Protein AF-A0A3S0DVE3-F1 (afdb_monomer)

pLDDT: mean 93.87, std 5.0, range [63.94, 97.94]

Sequence (75 aa):
MSTTTVRLDDDDEAILDELAPRYGGRSSAIRHALRELAVTHHRQDALRSFLTAWGASDGPPDEATVAAMADRYGL

Nearest PDB structures (foldseek):
  7vp2-assembly1_B  TM=7.194E-01  e=4.579E+00  Arabidopsis thaliana

Mean predicted aligned error: 6.21 Å

Structure (mmCIF, N/CA/C/O backbone):
data_AF-A0A3S0DVE3-F1
#
_entry.id   AF-A0A3S0DVE3-F1
#
loop_
_atom_site.group_PDB
_atom_site.id
_atom_site.type_symbol
_atom_site.label_atom_id
_atom_site.label_alt_id
_atom_site.label_comp_id
_atom_site.label_asym_id
_atom_site.label_entity_id
_atom_site.label_seq_id
_atom_site.pdbx_PDB_ins_code
_atom_site.Cartn_x
_atom_site.Cartn_y
_atom_site.Cartn_z
_atom_site.occupancy
_atom_site.B_iso_or_equiv
_atom_site.auth_seq_id
_atom_site.auth_comp_id
_atom_site.auth_asym_id
_atom_site.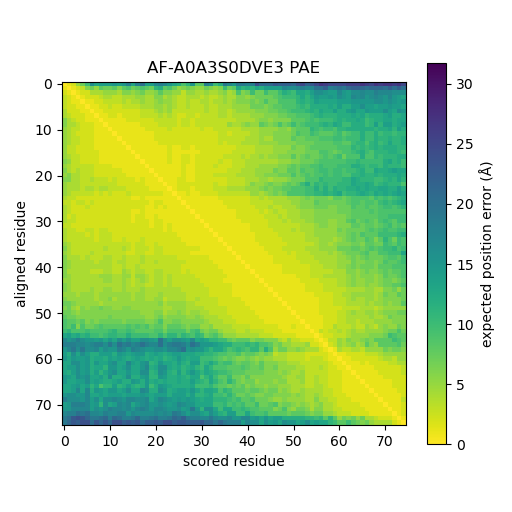auth_atom_id
_atom_site.pdbx_PDB_model_num
ATOM 1 N N . MET A 1 1 ? -4.583 -18.519 18.737 1.00 63.94 1 MET A N 1
ATOM 2 C CA . MET A 1 1 ? -4.472 -17.064 18.502 1.00 63.94 1 MET A CA 1
ATOM 3 C C . MET A 1 1 ? -3.348 -16.551 19.373 1.00 63.94 1 MET A C 1
ATOM 5 O O . MET A 1 1 ? -3.351 -16.875 20.552 1.00 63.94 1 MET A O 1
ATOM 9 N N . SER A 1 2 ? -2.404 -15.812 18.798 1.00 83.75 2 SER A N 1
ATOM 10 C CA . SER A 1 2 ? -1.332 -15.160 19.555 1.00 83.75 2 SER A CA 1
ATOM 11 C C . SER A 1 2 ? -1.661 -13.680 19.710 1.00 83.75 2 SER A C 1
ATOM 13 O O . SER A 1 2 ? -2.178 -13.068 18.775 1.00 83.75 2 SER A O 1
ATOM 15 N N . THR A 1 3 ? -1.385 -13.126 20.886 1.00 87.50 3 THR A N 1
ATOM 16 C CA . THR A 1 3 ? -1.566 -11.700 21.169 1.00 87.50 3 THR A CA 1
ATOM 17 C C . THR A 1 3 ? -0.250 -10.976 20.926 1.00 87.50 3 THR A C 1
ATOM 19 O O . THR A 1 3 ? 0.792 -11.409 21.412 1.00 87.50 3 THR A O 1
ATOM 22 N N . THR A 1 4 ? -0.307 -9.866 20.195 1.00 86.62 4 THR A N 1
ATOM 23 C CA . THR A 1 4 ? 0.821 -8.952 20.000 1.00 86.62 4 THR A CA 1
ATOM 24 C C . THR A 1 4 ? 0.438 -7.602 20.583 1.00 86.62 4 THR A C 1
ATOM 26 O O . THR A 1 4 ? -0.608 -7.058 20.231 1.00 86.62 4 THR A O 1
ATOM 29 N N . THR A 1 5 ? 1.281 -7.074 21.467 1.00 89.88 5 THR A N 1
ATOM 30 C CA . THR A 1 5 ? 1.114 -5.745 22.062 1.00 89.88 5 THR A CA 1
ATOM 31 C C . THR A 1 5 ? 2.092 -4.791 21.398 1.00 89.88 5 THR A C 1
ATOM 33 O O . THR A 1 5 ? 3.283 -5.089 21.317 1.00 89.88 5 THR A O 1
ATOM 36 N N . VAL A 1 6 ? 1.591 -3.652 20.928 1.00 87.81 6 VAL A N 1
ATOM 37 C CA . VAL A 1 6 ? 2.378 -2.603 20.272 1.00 87.81 6 VAL A CA 1
ATOM 38 C C . VAL A 1 6 ? 2.187 -1.316 21.066 1.00 87.81 6 VAL A C 1
ATOM 40 O O . VAL A 1 6 ? 1.081 -1.049 21.535 1.00 87.81 6 VAL A O 1
ATOM 43 N N . ARG A 1 7 ? 3.265 -0.554 21.263 1.00 93.75 7 ARG A N 1
ATOM 44 C CA . ARG A 1 7 ? 3.187 0.793 21.837 1.00 93.75 7 ARG A CA 1
ATOM 45 C C . ARG A 1 7 ? 2.970 1.768 20.689 1.00 93.75 7 ARG A C 1
ATOM 47 O O . ARG A 1 7 ? 3.745 1.724 19.739 1.00 93.75 7 ARG A O 1
ATOM 54 N N . LEU A 1 8 ? 1.933 2.583 20.801 1.00 94.50 8 LEU A N 1
ATOM 55 C CA . LEU A 1 8 ? 1.627 3.668 19.879 1.00 94.50 8 LEU A CA 1
ATOM 56 C C . LEU A 1 8 ? 1.902 4.986 20.598 1.00 94.50 8 LEU A C 1
ATOM 58 O O . LEU A 1 8 ? 1.807 5.040 21.830 1.00 94.50 8 LEU A O 1
ATOM 62 N N . ASP A 1 9 ? 2.299 5.997 19.842 1.00 97.56 9 ASP A N 1
ATOM 63 C CA . ASP A 1 9 ? 2.219 7.374 20.309 1.00 97.56 9 ASP A CA 1
ATOM 64 C C . ASP A 1 9 ? 0.792 7.917 20.119 1.00 97.56 9 ASP A C 1
ATOM 66 O O . ASP A 1 9 ? -0.093 7.222 19.611 1.00 97.56 9 ASP A O 1
ATOM 70 N N . ASP A 1 10 ? 0.563 9.143 20.589 1.00 97.75 10 ASP A N 1
ATOM 71 C CA . ASP A 1 10 ? -0.767 9.757 20.591 1.00 97.75 10 ASP A CA 1
ATOM 72 C C . ASP A 1 10 ? -1.311 9.957 19.161 1.00 97.75 10 ASP A C 1
ATOM 74 O O . ASP A 1 10 ? -2.518 9.836 18.935 1.00 97.75 10 ASP A O 1
ATOM 78 N N . ASP A 1 11 ? -0.428 10.216 18.189 1.00 97.75 11 ASP A N 1
ATOM 79 C CA . ASP A 1 11 ? -0.798 10.422 16.786 1.00 97.75 11 ASP A CA 1
ATOM 80 C C . ASP A 1 11 ? -1.206 9.091 16.132 1.00 97.75 11 ASP A C 1
ATOM 82 O O . ASP A 1 11 ? -2.264 8.996 15.501 1.00 97.75 11 ASP A O 1
ATOM 86 N N . ASP A 1 12 ? -0.417 8.033 16.331 1.00 96.31 12 ASP A N 1
ATOM 87 C CA . ASP A 1 12 ? -0.731 6.685 15.856 1.00 96.31 12 ASP A CA 1
ATOM 88 C C . ASP A 1 12 ? -2.012 6.129 16.504 1.00 96.31 12 ASP A C 1
ATOM 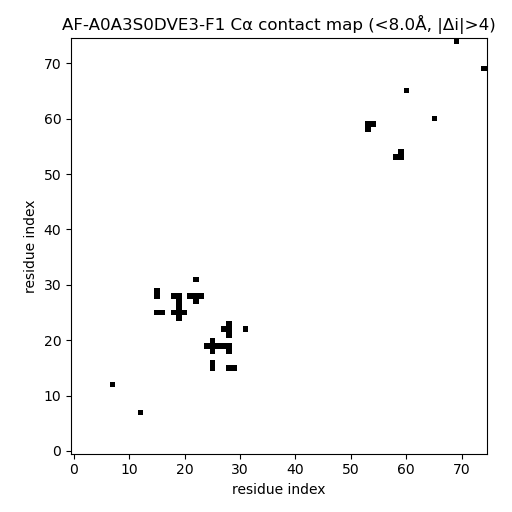90 O O . ASP A 1 12 ? -2.801 5.439 15.843 1.00 96.31 12 ASP A O 1
ATOM 94 N N . GLU A 1 13 ? -2.251 6.418 17.789 1.00 96.19 13 GLU A N 1
ATOM 95 C CA . GLU A 1 13 ? -3.489 6.031 18.472 1.00 96.19 13 GLU A CA 1
ATOM 96 C C . GLU A 1 13 ? -4.704 6.754 17.873 1.00 96.19 13 GLU A C 1
ATOM 98 O O . GLU A 1 13 ? -5.719 6.109 17.591 1.00 96.19 13 GLU A O 1
ATOM 103 N N . ALA A 1 14 ? -4.587 8.053 17.581 1.00 97.31 14 ALA A N 1
ATOM 104 C CA . ALA A 1 14 ? -5.643 8.821 16.924 1.00 97.31 14 ALA A CA 1
ATOM 105 C C . ALA A 1 14 ? -5.967 8.284 15.518 1.00 97.31 14 ALA A C 1
ATOM 107 O O . ALA A 1 14 ? -7.140 8.121 15.169 1.00 97.31 14 ALA A O 1
ATOM 108 N N . ILE A 1 15 ? -4.945 7.934 14.731 1.00 96.62 15 ILE A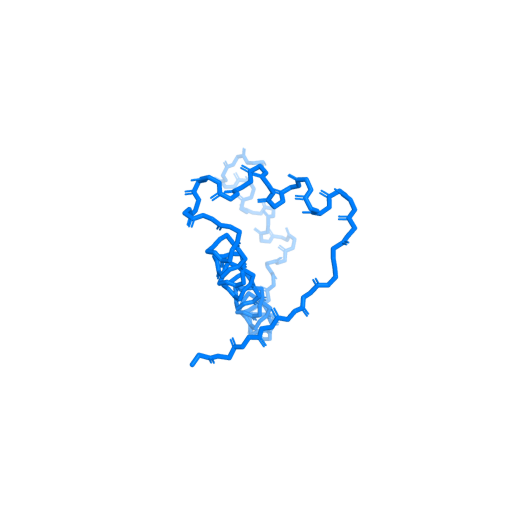 N 1
ATOM 109 C CA . ILE A 1 15 ? -5.122 7.312 13.409 1.00 96.62 15 ILE A CA 1
ATOM 110 C C . ILE A 1 15 ? -5.821 5.956 13.544 1.00 96.62 15 ILE A C 1
ATOM 112 O O . ILE A 1 15 ? -6.743 5.634 12.788 1.00 96.62 15 ILE A O 1
ATOM 116 N N . LEU A 1 16 ? -5.408 5.133 14.510 1.00 96.12 16 LEU A N 1
ATOM 117 C CA . LEU A 1 16 ? -6.033 3.835 14.736 1.00 96.12 16 LEU A CA 1
ATOM 118 C C . LEU A 1 16 ? -7.511 3.978 15.128 1.00 96.12 16 LEU A C 1
ATOM 120 O O . LEU A 1 16 ? -8.335 3.165 14.697 1.00 96.12 16 LEU A O 1
ATOM 124 N N . ASP A 1 17 ? -7.850 5.005 15.901 1.00 97.00 17 ASP A N 1
ATOM 125 C CA . ASP A 1 17 ? -9.219 5.314 16.313 1.00 97.00 17 ASP A CA 1
ATOM 126 C C . ASP A 1 17 ? -10.091 5.802 15.169 1.00 97.00 17 ASP A C 1
ATOM 128 O O . ASP A 1 17 ? -11.245 5.379 15.059 1.00 97.00 17 ASP A O 1
ATOM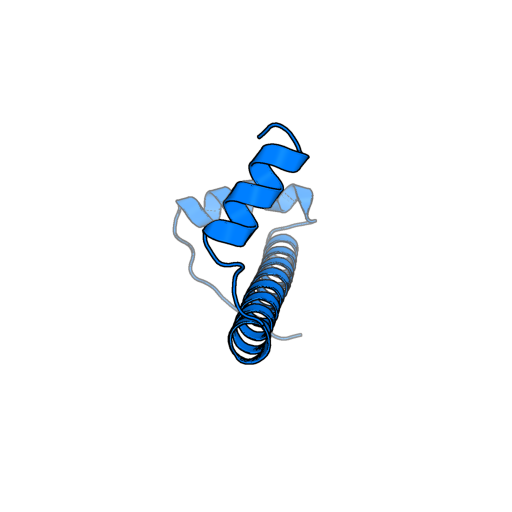 132 N N . GLU A 1 18 ? -9.532 6.607 14.271 1.00 97.38 18 GLU A N 1
ATOM 133 C CA . GLU A 1 18 ? -10.202 7.009 13.038 1.00 97.38 18 GLU A CA 1
ATOM 134 C C . GLU A 1 18 ? -10.507 5.795 12.143 1.00 97.38 18 GLU A C 1
ATOM 136 O O . GLU A 1 18 ? -11.604 5.665 11.592 1.00 97.38 18 GLU A O 1
ATOM 141 N N . LEU A 1 19 ? -9.555 4.865 12.012 1.00 96.00 19 LEU A N 1
ATOM 142 C CA . LEU A 1 19 ? -9.685 3.711 11.119 1.00 96.00 19 LEU A CA 1
ATOM 143 C C . LEU A 1 19 ? -10.529 2.577 11.716 1.00 96.00 19 LEU A C 1
ATOM 145 O O . LEU A 1 19 ? -11.199 1.850 10.976 1.00 96.00 19 LEU A O 1
ATOM 149 N N . ALA A 1 20 ? -10.518 2.395 13.037 1.00 96.69 20 ALA A N 1
ATOM 150 C CA . ALA A 1 20 ? -11.161 1.269 13.711 1.00 96.69 20 ALA A CA 1
ATOM 151 C C . ALA A 1 20 ? -12.634 1.036 13.302 1.00 96.69 20 ALA A C 1
ATOM 153 O O . ALA A 1 20 ? -12.963 -0.116 12.992 1.00 96.69 20 ALA A O 1
ATOM 154 N N . PRO A 1 21 ? -13.521 2.051 13.220 1.00 97.69 21 PRO A N 1
ATOM 155 C CA . PRO A 1 21 ? -14.916 1.855 12.821 1.00 97.69 21 PRO A CA 1
ATOM 156 C C . PRO A 1 21 ? -15.066 1.231 11.431 1.00 97.69 21 PRO A C 1
ATOM 158 O O . PRO A 1 21 ? -15.938 0.390 11.220 1.00 97.69 21 PRO A O 1
ATOM 161 N N . ARG A 1 22 ? -14.180 1.581 10.491 1.00 96.75 22 ARG A N 1
ATOM 162 C CA . ARG A 1 22 ? -14.229 1.093 9.106 1.00 96.75 22 ARG A CA 1
ATOM 163 C C . ARG A 1 22 ? -13.880 -0.389 8.985 1.00 96.75 22 ARG A C 1
ATOM 165 O O . ARG A 1 22 ? -14.366 -1.058 8.077 1.00 96.75 22 ARG A O 1
ATOM 172 N N . TYR A 1 23 ? -13.052 -0.903 9.890 1.00 95.44 23 TYR A N 1
ATOM 173 C CA . TYR A 1 23 ? -12.529 -2.269 9.819 1.00 95.44 23 TYR A CA 1
ATOM 174 C C . TYR A 1 23 ? -13.122 -3.214 10.871 1.00 95.44 23 TYR A C 1
ATOM 176 O O . TYR A 1 23 ? -12.700 -4.368 10.950 1.00 95.44 23 TYR A O 1
ATOM 184 N N . GLY A 1 24 ? -14.101 -2.771 11.665 1.00 94.69 24 GLY A N 1
ATOM 185 C CA . GLY A 1 24 ? -14.718 -3.589 12.718 1.00 94.69 24 GLY A CA 1
ATOM 186 C C . GLY A 1 24 ? -13.897 -3.643 14.011 1.00 94.69 24 GLY A C 1
ATOM 187 O O . GLY A 1 24 ? -13.865 -4.669 14.690 1.00 94.69 24 GLY A O 1
ATOM 188 N N . GLY A 1 25 ? -13.201 -2.551 14.332 1.00 96.56 25 GLY A N 1
ATOM 189 C CA . GLY A 1 25 ? -12.441 -2.347 15.564 1.00 96.56 25 GLY A CA 1
ATOM 190 C C . GLY A 1 25 ? -10.923 -2.302 15.367 1.00 96.56 25 GLY A C 1
ATOM 191 O O . GLY A 1 25 ? -10.385 -2.740 14.347 1.00 96.56 25 GLY A O 1
ATOM 192 N N . ARG A 1 26 ? -10.218 -1.819 16.400 1.00 94.75 26 ARG A N 1
ATOM 193 C CA . ARG A 1 26 ? -8.760 -1.591 16.411 1.00 94.75 26 ARG A CA 1
ATOM 194 C C . ARG A 1 26 ? -7.948 -2.818 15.985 1.00 94.75 26 ARG A C 1
ATOM 196 O O . ARG A 1 26 ? -7.135 -2.750 15.071 1.00 94.75 26 ARG A O 1
ATOM 203 N N . SER A 1 27 ? -8.210 -3.985 16.580 1.00 93.81 27 SER A N 1
ATOM 204 C CA . SER A 1 27 ? -7.471 -5.211 16.238 1.00 93.81 27 SER A CA 1
ATOM 205 C C . SER A 1 27 ? -7.695 -5.661 14.794 1.00 93.81 27 SER A C 1
ATOM 207 O O . SER A 1 27 ? -6.827 -6.299 14.203 1.00 93.81 27 SER A O 1
ATOM 209 N N . SER A 1 28 ? -8.866 -5.375 14.227 1.00 94.94 28 SER A N 1
ATOM 210 C CA . SER A 1 28 ? -9.166 -5.716 12.839 1.00 94.94 28 SER A CA 1
ATOM 211 C C . SER A 1 28 ? -8.480 -4.752 11.871 1.00 94.94 28 SER A C 1
ATOM 213 O O . SER A 1 28 ? -7.878 -5.212 10.901 1.00 94.94 28 SER A O 1
ATOM 215 N N . ALA A 1 29 ? -8.462 -3.455 12.197 1.00 95.62 29 ALA A N 1
ATOM 216 C CA . ALA A 1 29 ? -7.696 -2.444 11.470 1.00 95.62 29 ALA A CA 1
ATOM 217 C C . ALA A 1 29 ? -6.195 -2.783 11.438 1.00 95.62 29 ALA A C 1
ATOM 219 O O . ALA A 1 29 ? -5.614 -2.856 10.359 1.00 95.62 29 ALA A O 1
ATOM 220 N N . ILE A 1 30 ? -5.591 -3.123 12.586 1.00 94.00 30 ILE A N 1
ATOM 221 C CA . ILE A 1 30 ? -4.175 -3.532 12.662 1.00 94.00 30 ILE A CA 1
ATOM 222 C C . ILE A 1 30 ? -3.906 -4.767 11.793 1.00 94.00 30 ILE A C 1
ATOM 224 O O . ILE A 1 30 ? -2.947 -4.799 11.026 1.00 94.00 30 ILE A O 1
ATOM 228 N N . ARG A 1 31 ? -4.762 -5.797 11.862 1.00 93.50 31 ARG A N 1
ATOM 229 C CA . ARG A 1 31 ? -4.599 -6.993 11.016 1.00 93.50 31 ARG A CA 1
ATOM 230 C C . ARG A 1 31 ? -4.709 -6.675 9.530 1.00 93.50 31 ARG A C 1
ATOM 232 O O . ARG A 1 31 ? -4.031 -7.317 8.733 1.00 93.50 31 ARG A O 1
ATOM 239 N N . HIS A 1 32 ? -5.581 -5.746 9.153 1.00 95.44 32 HIS A N 1
ATOM 240 C CA . HIS A 1 32 ? -5.704 -5.311 7.770 1.00 95.44 32 HIS A CA 1
ATOM 241 C C . HIS A 1 32 ? -4.440 -4.567 7.320 1.00 95.44 32 HIS A C 1
ATOM 243 O O . HIS A 1 32 ? -3.844 -4.957 6.321 1.00 95.44 32 HIS A O 1
ATOM 249 N N . ALA A 1 33 ? -3.961 -3.609 8.117 1.00 93.94 33 ALA A N 1
ATOM 250 C CA . ALA A 1 33 ? -2.725 -2.876 7.850 1.00 93.94 33 ALA A CA 1
ATOM 251 C C . ALA A 1 33 ? -1.510 -3.809 7.696 1.00 93.94 33 ALA A C 1
ATOM 253 O O . ALA A 1 33 ? -0.734 -3.660 6.757 1.00 93.94 33 ALA A O 1
ATOM 254 N N . LEU A 1 34 ? -1.380 -4.832 8.550 1.00 94.25 34 LEU A N 1
ATOM 255 C CA . LEU A 1 34 ? -0.308 -5.829 8.436 1.00 94.25 34 LEU A CA 1
ATOM 256 C C . LEU A 1 34 ? -0.348 -6.597 7.105 1.00 94.25 34 LEU A C 1
ATOM 258 O O . LEU A 1 34 ? 0.699 -6.880 6.526 1.00 94.25 34 LEU A O 1
ATOM 262 N N . ARG A 1 35 ? -1.544 -6.935 6.607 1.00 95.56 35 ARG A N 1
ATOM 263 C CA . ARG A 1 35 ? -1.695 -7.617 5.311 1.00 95.56 35 ARG A CA 1
ATOM 264 C C . ARG A 1 35 ? -1.333 -6.697 4.152 1.00 95.56 35 ARG A C 1
ATOM 266 O O . ARG A 1 35 ? -0.616 -7.129 3.256 1.00 95.56 35 ARG A O 1
ATOM 273 N N . GLU A 1 36 ? -1.778 -5.445 4.191 1.00 96.38 36 GLU A N 1
ATOM 274 C CA . GLU A 1 36 ? -1.439 -4.450 3.167 1.00 96.38 36 GLU A CA 1
ATOM 275 C C . GLU A 1 36 ? 0.065 -4.155 3.133 1.00 96.38 36 GLU A C 1
ATOM 277 O O . GLU A 1 36 ? 0.666 -4.086 2.057 1.00 96.38 36 GLU A O 1
ATOM 282 N N . LEU A 1 37 ? 0.707 -4.072 4.303 1.00 95.88 37 LEU A N 1
ATOM 283 C CA . LEU A 1 37 ? 2.155 -3.907 4.403 1.00 95.88 37 LEU A CA 1
ATOM 284 C C . LEU A 1 37 ? 2.894 -5.103 3.792 1.00 95.88 37 LEU A C 1
ATOM 286 O O . LEU A 1 37 ? 3.823 -4.912 3.008 1.00 95.88 37 LEU A O 1
ATOM 290 N N . ALA A 1 38 ? 2.450 -6.329 4.087 1.00 96.69 38 ALA A N 1
ATOM 291 C CA . ALA A 1 38 ? 3.032 -7.536 3.504 1.00 96.69 38 ALA A CA 1
ATOM 292 C C . ALA A 1 38 ? 2.888 -7.556 1.974 1.00 96.69 38 ALA A C 1
ATOM 294 O O . ALA A 1 38 ? 3.863 -7.799 1.265 1.00 96.69 38 ALA A O 1
ATOM 295 N N . VAL A 1 39 ? 1.702 -7.239 1.445 1.00 97.31 39 VAL A N 1
ATOM 296 C CA . VAL A 1 39 ? 1.466 -7.156 -0.008 1.00 97.31 39 VAL A CA 1
ATOM 297 C C . VAL A 1 39 ? 2.366 -6.103 -0.652 1.00 97.31 39 VAL A C 1
ATOM 299 O O . VAL A 1 39 ? 2.967 -6.360 -1.695 1.00 97.31 39 VAL A O 1
ATOM 302 N N . THR A 1 40 ? 2.487 -4.932 -0.031 1.00 97.50 40 THR A N 1
ATOM 303 C CA . THR A 1 40 ? 3.340 -3.844 -0.523 1.00 97.50 40 THR A CA 1
ATOM 304 C C . THR A 1 40 ? 4.802 -4.270 -0.564 1.00 97.50 40 THR A C 1
ATOM 306 O O . THR A 1 40 ? 5.463 -4.092 -1.587 1.00 97.50 40 THR A O 1
ATOM 309 N N . HIS A 1 41 ? 5.289 -4.903 0.502 1.00 97.06 41 HIS A N 1
ATOM 310 C CA . HIS A 1 41 ? 6.654 -5.407 0.567 1.00 97.06 41 HIS A CA 1
ATOM 311 C C . HIS A 1 41 ? 6.922 -6.473 -0.506 1.00 97.06 41 HIS A C 1
ATOM 313 O O . HIS A 1 41 ? 7.884 -6.360 -1.264 1.00 97.06 41 HIS A O 1
ATOM 319 N N . HIS A 1 42 ? 6.018 -7.444 -0.669 1.00 96.69 42 HIS A N 1
ATOM 320 C CA . HIS A 1 42 ? 6.137 -8.460 -1.715 1.00 96.69 42 HIS A CA 1
ATOM 321 C C . HIS A 1 42 ? 6.154 -7.859 -3.125 1.00 96.69 42 HIS A C 1
ATOM 323 O O . HIS A 1 42 ? 6.922 -8.312 -3.972 1.00 96.69 42 HIS A O 1
ATOM 329 N N . ARG A 1 43 ? 5.353 -6.819 -3.388 1.00 97.38 43 ARG A N 1
ATOM 330 C CA . ARG A 1 43 ? 5.373 -6.101 -4.674 1.00 97.38 43 ARG A CA 1
ATOM 331 C C . ARG A 1 43 ? 6.700 -5.386 -4.908 1.00 97.38 43 ARG A C 1
ATOM 333 O O . ARG A 1 43 ? 7.221 -5.443 -6.018 1.00 97.38 43 ARG A O 1
ATOM 340 N N . GLN A 1 44 ? 7.250 -4.732 -3.886 1.00 97.62 44 GLN A N 1
ATOM 341 C CA . GLN A 1 44 ? 8.545 -4.055 -3.981 1.00 97.62 44 GLN A CA 1
ATOM 342 C C . GLN A 1 44 ? 9.682 -5.040 -4.256 1.00 97.62 44 GLN A C 1
ATOM 344 O O . GLN A 1 44 ? 10.548 -4.759 -5.084 1.00 97.62 44 GLN A O 1
ATOM 349 N N . ASP A 1 45 ? 9.678 -6.196 -3.597 1.00 97.94 45 ASP A N 1
ATOM 350 C CA . ASP A 1 45 ? 10.685 -7.231 -3.824 1.00 97.94 45 ASP A CA 1
ATOM 351 C C . ASP A 1 45 ? 10.535 -7.878 -5.203 1.00 97.94 45 ASP A C 1
ATOM 353 O O . ASP A 1 45 ? 11.533 -8.063 -5.900 1.00 97.94 45 ASP A O 1
ATOM 357 N N . ALA A 1 46 ? 9.302 -8.146 -5.641 1.00 97.12 46 ALA A N 1
ATOM 358 C CA . ALA A 1 46 ? 9.032 -8.651 -6.984 1.00 97.12 46 ALA A CA 1
ATOM 359 C C . ALA A 1 46 ? 9.496 -7.663 -8.063 1.00 97.12 46 ALA A C 1
ATOM 361 O O . ALA A 1 46 ? 10.174 -8.065 -9.006 1.00 97.12 46 ALA A O 1
ATOM 362 N N . LEU A 1 47 ? 9.201 -6.367 -7.902 1.00 97.31 47 LEU A N 1
ATOM 363 C CA . LEU A 1 47 ? 9.668 -5.326 -8.819 1.00 97.31 47 LEU A CA 1
ATOM 364 C C . LEU A 1 47 ? 11.197 -5.244 -8.830 1.00 97.31 47 LEU A C 1
ATOM 366 O O . LEU A 1 47 ? 11.796 -5.176 -9.897 1.00 97.31 47 LEU A O 1
ATOM 370 N N . ARG A 1 48 ? 11.842 -5.284 -7.659 1.00 97.06 48 ARG A N 1
ATOM 371 C CA . ARG A 1 48 ? 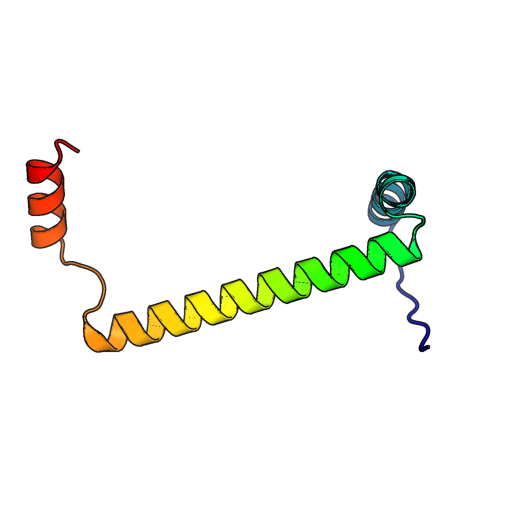13.307 -5.261 -7.567 1.00 97.06 48 ARG A CA 1
ATOM 372 C C . ARG A 1 48 ? 13.925 -6.464 -8.270 1.00 97.06 48 ARG A C 1
ATOM 374 O O . ARG A 1 48 ? 14.856 -6.300 -9.047 1.00 97.06 48 ARG A O 1
ATOM 381 N N . SER A 1 49 ? 13.389 -7.658 -8.026 1.00 97.06 49 SER A N 1
ATOM 382 C CA . SER A 1 49 ? 13.834 -8.887 -8.685 1.00 97.06 49 SER A CA 1
ATOM 383 C C . SER A 1 49 ? 13.661 -8.805 -10.200 1.00 97.06 49 SER A C 1
ATOM 385 O O . SER A 1 49 ? 14.593 -9.133 -10.934 1.00 97.06 49 SER A O 1
ATOM 387 N N . PHE A 1 50 ? 12.513 -8.303 -10.659 1.00 96.12 50 PHE A N 1
ATOM 388 C CA . PHE A 1 50 ? 12.240 -8.082 -12.073 1.00 96.12 50 PHE A CA 1
ATOM 389 C C . PHE A 1 50 ? 13.241 -7.108 -12.704 1.00 96.12 50 PHE A C 1
ATOM 391 O O . PHE A 1 50 ? 13.849 -7.445 -13.714 1.00 96.12 50 PHE A O 1
ATOM 398 N N . LEU A 1 51 ? 13.468 -5.939 -12.096 1.00 95.56 51 LEU A N 1
ATOM 399 C CA . LEU A 1 51 ? 14.408 -4.939 -12.610 1.00 95.56 51 LEU A CA 1
ATOM 400 C C . LEU A 1 51 ? 15.844 -5.467 -12.662 1.00 95.56 51 LEU A C 1
ATOM 402 O O . LEU A 1 51 ? 16.552 -5.193 -13.624 1.00 95.56 51 LEU A O 1
ATOM 406 N N . THR A 1 52 ? 16.266 -6.258 -11.673 1.00 95.88 52 THR A N 1
ATOM 407 C CA . THR A 1 52 ? 17.582 -6.912 -11.691 1.00 95.88 52 THR A CA 1
ATOM 408 C C . THR A 1 52 ? 17.696 -7.916 -12.838 1.00 95.88 52 THR A C 1
ATOM 410 O O . THR A 1 52 ? 18.692 -7.913 -13.558 1.00 95.88 52 THR A O 1
ATOM 413 N N . ALA A 1 53 ? 16.684 -8.767 -13.032 1.00 95.94 53 ALA A N 1
ATOM 414 C CA . ALA A 1 53 ? 16.677 -9.752 -14.115 1.00 95.94 53 ALA A CA 1
ATOM 415 C C . ALA A 1 53 ? 16.642 -9.083 -15.499 1.00 95.94 53 ALA A C 1
ATOM 417 O O . ALA A 1 53 ? 17.364 -9.488 -16.411 1.00 95.94 53 ALA A O 1
ATOM 418 N N . TRP A 1 54 ? 15.843 -8.026 -15.640 1.00 94.81 54 TRP A N 1
ATOM 419 C CA . TRP A 1 54 ? 15.777 -7.222 -16.853 1.00 94.81 54 TRP A CA 1
ATOM 420 C C . TRP A 1 54 ? 17.104 -6.508 -17.127 1.00 94.81 54 TRP A C 1
ATOM 422 O O . TRP A 1 54 ? 17.630 -6.614 -18.228 1.00 94.81 54 TRP A O 1
ATOM 432 N N . GLY A 1 55 ? 17.706 -5.886 -16.109 1.00 93.19 55 GLY A N 1
ATOM 433 C CA .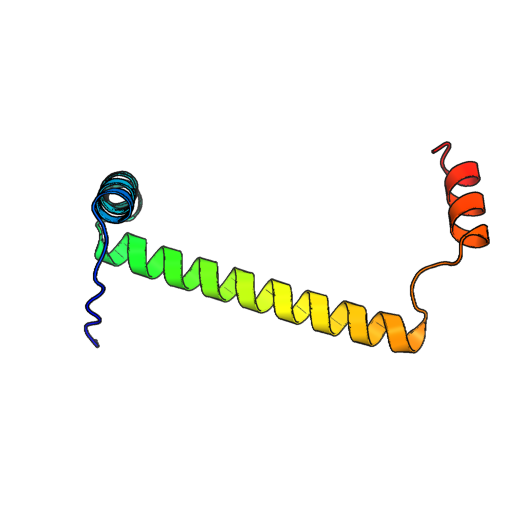 GLY A 1 55 ? 19.024 -5.248 -16.182 1.00 93.19 55 GLY A CA 1
ATOM 434 C C . GLY A 1 55 ? 20.144 -6.175 -16.660 1.00 93.19 55 GLY A C 1
ATOM 435 O O . GLY A 1 55 ? 21.060 -5.728 -17.340 1.00 93.19 55 GLY A O 1
ATOM 436 N N . ALA A 1 56 ? 20.066 -7.463 -16.319 1.00 92.31 56 ALA A N 1
ATOM 437 C CA . ALA A 1 56 ? 21.055 -8.465 -16.709 1.00 92.31 56 ALA A CA 1
ATOM 438 C C . ALA A 1 56 ? 20.842 -9.055 -18.116 1.00 92.31 56 ALA A C 1
ATOM 440 O O . ALA A 1 56 ? 21.746 -9.714 -18.627 1.00 92.31 56 ALA A O 1
ATOM 441 N N . SER A 1 57 ? 19.659 -8.878 -18.711 1.00 92.25 57 SER A N 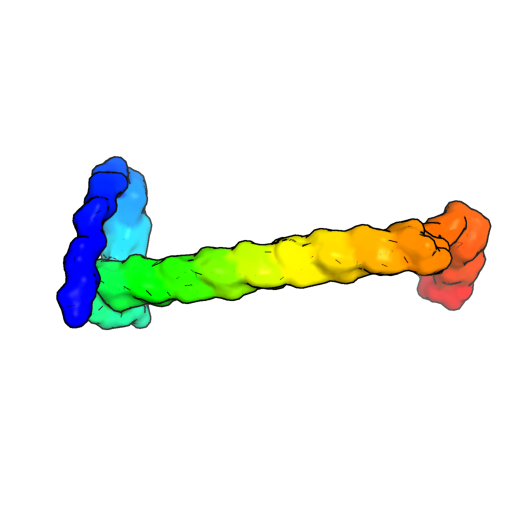1
ATOM 442 C CA . SER A 1 57 ? 19.301 -9.443 -20.019 1.00 92.25 57 SER A CA 1
ATOM 443 C C . SER A 1 57 ? 19.360 -8.383 -21.112 1.00 92.25 57 SER A C 1
ATOM 445 O O . SER A 1 57 ? 20.324 -8.349 -21.871 1.00 92.25 57 SER A O 1
ATOM 447 N N . ASP A 1 58 ? 18.357 -7.509 -21.153 1.00 90.12 58 ASP A N 1
ATOM 448 C CA . ASP A 1 58 ? 18.231 -6.455 -22.167 1.00 90.12 58 ASP A CA 1
ATOM 449 C C . ASP A 1 58 ? 18.618 -5.079 -21.612 1.00 90.12 58 ASP A C 1
ATOM 451 O O . ASP A 1 58 ? 19.170 -4.240 -22.320 1.00 90.12 58 ASP A O 1
ATOM 455 N N . GLY A 1 59 ? 18.348 -4.856 -20.324 1.00 86.81 59 GLY A N 1
ATOM 456 C CA . GLY A 1 59 ? 18.537 -3.574 -19.666 1.00 86.81 59 GLY A CA 1
ATOM 457 C C . GLY A 1 59 ? 17.593 -2.474 -20.163 1.00 86.81 59 GLY A C 1
ATOM 458 O O . GLY A 1 59 ? 16.718 -2.705 -21.002 1.00 86.81 59 GLY A O 1
ATOM 459 N N . PRO A 1 60 ? 17.719 -1.262 -19.599 1.00 90.38 60 PRO A N 1
ATOM 460 C CA . PRO A 1 60 ? 16.962 -0.112 -20.070 1.00 90.38 60 PRO A CA 1
ATOM 461 C C . PRO A 1 60 ? 17.306 0.229 -21.527 1.00 90.38 60 PRO A C 1
ATOM 463 O O . PRO A 1 60 ? 18.466 0.087 -21.919 1.00 90.38 60 PRO A O 1
ATOM 466 N N . PRO A 1 61 ? 16.326 0.706 -22.322 1.00 90.75 61 PRO A N 1
ATOM 467 C CA . PRO A 1 61 ? 16.589 1.162 -23.680 1.00 90.75 61 PRO A CA 1
ATOM 468 C C . PRO A 1 61 ? 17.603 2.306 -23.662 1.00 90.75 61 PRO A C 1
ATOM 470 O O . PRO A 1 61 ? 17.570 3.167 -22.778 1.00 90.75 61 PRO A O 1
ATOM 473 N N . ASP A 1 62 ? 18.493 2.313 -24.648 1.00 91.81 62 ASP A N 1
ATOM 474 C CA . ASP A 1 62 ? 19.451 3.397 -24.815 1.00 91.81 62 ASP A CA 1
ATOM 475 C C . ASP A 1 62 ? 18.772 4.697 -25.278 1.00 91.81 62 ASP A C 1
ATOM 477 O O . ASP A 1 62 ? 17.614 4.730 -25.704 1.00 91.81 62 ASP A O 1
ATOM 481 N N . GLU A 1 63 ? 19.509 5.801 -25.181 1.00 92.81 63 GLU A N 1
ATOM 482 C CA . GLU A 1 63 ? 19.002 7.139 -25.489 1.00 92.81 63 GLU A CA 1
ATOM 483 C C . GLU A 1 63 ? 18.531 7.267 -26.946 1.00 92.81 63 GLU A C 1
ATOM 485 O O . GLU A 1 63 ? 17.528 7.925 -27.220 1.00 92.81 63 GLU A O 1
ATOM 490 N N . ALA A 1 64 ? 19.190 6.569 -27.876 1.00 94.19 64 ALA A N 1
ATOM 491 C CA . ALA A 1 64 ? 18.793 6.534 -29.280 1.00 94.19 64 ALA A CA 1
ATOM 492 C C . ALA A 1 64 ? 17.442 5.825 -29.478 1.00 94.19 64 ALA A C 1
ATOM 494 O O . ALA A 1 64 ? 16.590 6.303 -30.230 1.00 94.19 64 ALA A O 1
ATOM 495 N N . THR A 1 65 ? 17.215 4.716 -28.772 1.00 93.31 65 THR A N 1
ATOM 496 C CA . THR A 1 65 ? 15.944 3.984 -28.779 1.00 93.31 65 THR A CA 1
ATOM 497 C C . THR A 1 65 ? 14.829 4.820 -28.158 1.00 93.31 65 THR A C 1
ATOM 499 O O . THR A 1 65 ? 13.718 4.856 -28.690 1.00 93.31 65 THR A O 1
ATOM 502 N N . VAL A 1 66 ? 15.119 5.528 -27.062 1.00 93.88 66 VAL A N 1
ATOM 503 C CA . VAL A 1 66 ? 14.163 6.437 -26.416 1.00 93.88 66 VAL A CA 1
ATOM 504 C C . VAL A 1 66 ? 13.783 7.585 -27.354 1.00 93.88 66 VAL A C 1
ATOM 506 O O . VAL A 1 66 ? 12.593 7.832 -27.539 1.00 93.88 66 VAL A O 1
ATOM 509 N N . ALA A 1 67 ? 14.757 8.227 -28.006 1.00 93.75 67 ALA A N 1
ATOM 510 C CA . ALA A 1 67 ? 14.511 9.301 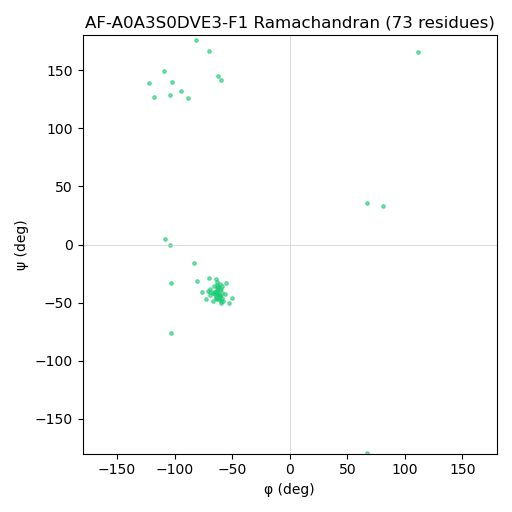-28.970 1.00 93.75 67 ALA A CA 1
ATOM 511 C C . ALA A 1 67 ? 13.666 8.824 -30.163 1.00 93.75 67 ALA A C 1
ATOM 513 O O . ALA A 1 67 ? 12.683 9.465 -30.527 1.00 93.75 67 ALA A O 1
ATOM 514 N N . ALA A 1 68 ? 13.973 7.645 -30.714 1.00 94.06 68 ALA A N 1
ATOM 515 C CA . ALA A 1 68 ? 13.189 7.063 -31.800 1.00 94.06 68 ALA A CA 1
ATOM 516 C C . ALA A 1 68 ? 11.741 6.738 -31.383 1.00 94.06 68 ALA A C 1
ATOM 518 O O . ALA A 1 68 ? 10.817 6.860 -32.191 1.00 94.06 68 ALA A O 1
ATOM 519 N N . MET A 1 69 ? 11.517 6.321 -30.130 1.00 93.00 69 MET A N 1
ATOM 520 C CA . MET A 1 69 ? 10.163 6.122 -29.608 1.00 93.00 69 MET A CA 1
ATOM 521 C C . MET A 1 69 ? 9.427 7.444 -29.380 1.00 93.00 69 MET A C 1
ATOM 523 O O . MET A 1 69 ? 8.239 7.514 -29.694 1.00 93.00 69 MET A O 1
ATOM 527 N N . ALA A 1 70 ? 10.107 8.476 -28.880 1.00 93.62 70 ALA A N 1
ATOM 528 C CA . ALA A 1 70 ? 9.520 9.799 -28.689 1.00 93.62 70 ALA A CA 1
ATOM 529 C C . ALA A 1 70 ? 9.029 10.384 -30.024 1.00 93.62 70 ALA A C 1
ATOM 531 O O . ALA A 1 70 ? 7.848 10.708 -30.149 1.00 93.62 70 ALA A O 1
ATOM 532 N N . ASP A 1 71 ? 9.872 10.346 -31.061 1.00 94.06 71 ASP A N 1
ATOM 533 C CA . ASP A 1 71 ? 9.509 10.767 -32.421 1.00 94.06 71 ASP A CA 1
ATOM 534 C C . ASP A 1 71 ? 8.322 9.966 -32.979 1.00 94.06 71 ASP A C 1
ATOM 536 O O . ASP A 1 71 ? 7.409 10.520 -33.595 1.00 94.06 71 ASP A O 1
ATOM 540 N N . ARG A 1 72 ? 8.299 8.645 -32.749 1.00 94.69 72 ARG A N 1
ATOM 541 C CA . ARG A 1 72 ? 7.233 7.758 -33.242 1.00 94.69 72 ARG A CA 1
ATOM 542 C C . ARG A 1 72 ? 5.873 8.046 -32.607 1.00 94.69 72 ARG A C 1
ATOM 544 O O . ARG A 1 72 ? 4.853 7.865 -33.274 1.00 94.69 72 ARG A O 1
ATOM 551 N N . TYR A 1 73 ? 5.847 8.415 -31.330 1.00 94.81 73 TYR A N 1
ATOM 552 C CA . TYR A 1 73 ? 4.609 8.631 -30.577 1.00 94.81 73 TYR A CA 1
ATOM 553 C C . TYR A 1 73 ? 4.265 10.114 -30.369 1.00 94.81 73 TYR A C 1
ATOM 555 O O . TYR A 1 73 ? 3.208 10.402 -29.811 1.00 94.81 73 TYR A O 1
ATOM 563 N N . GLY A 1 74 ? 5.096 11.039 -30.860 1.00 88.19 74 GLY A N 1
ATOM 564 C CA . GLY A 1 74 ? 4.887 12.483 -30.736 1.00 88.19 74 GLY A CA 1
ATOM 565 C C . GLY A 1 74 ? 5.005 12.992 -29.297 1.00 88.19 74 GLY A C 1
ATOM 566 O O . GLY A 1 74 ? 4.223 13.859 -28.906 1.00 88.19 74 GLY A O 1
ATOM 567 N N . LEU A 1 75 ? 5.920 12.402 -28.518 1.00 77.31 75 LEU A N 1
ATOM 568 C CA . LEU A 1 75 ? 6.224 12.776 -27.131 1.00 77.31 75 LEU A CA 1
ATOM 569 C C . LEU A 1 75 ? 7.350 13.810 -27.053 1.00 77.31 75 LEU A C 1
ATOM 571 O O . LEU A 1 75 ? 8.293 13.708 -27.867 1.00 77.31 75 LEU A O 1
#

Foldseek 3Di:
DDDDDDDDDPVRVVVLVVCQVVQVGSVRSVVVVVVVVVVVVVVVVVVVVVQVVCCVPVHDDDPVVVVVVCVVVVD

Radius of gyration: 21.82 Å; Cα contacts (8 Å, |Δi|>4): 23; chains: 1; bounding box: 36×30×55 Å

Solvent-accessible surface area (backbone atoms only — not comparable to full-atom values): 4494 Å² total; per-residue (Å²): 138,86,89,82,89,81,90,69,56,76,68,57,46,52,52,43,60,69,44,8,74,82,47,75,32,55,74,42,32,52,54,49,52,54,51,52,51,50,53,52,50,52,50,54,50,51,51,50,53,48,51,53,55,40,56,74,71,78,40,79,80,51,72,68,57,50,51,57,49,27,68,74,71,74,103

Secondary structure (DSSP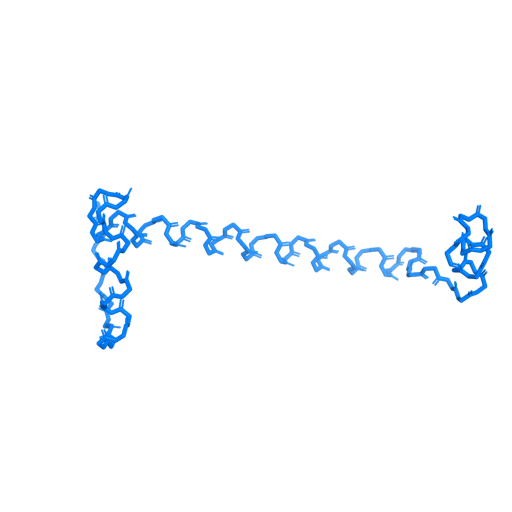, 8-state):
---------HHHHHHHHHHHHHHTSHHHHHHHHHHHHHHHHHHHHHHHHHHHHHHHHT-SPPHHHHHHHHHHHT-